Protein AF-A0A6M1ZWH6-F1 (afdb_monomer_lite)

pLDDT: mean 76.62, std 9.28, range [40.69, 88.0]

Foldseek 3Di:
DDPDQDPVLVVLLVQLLVLLVVLLVLQLVVLLVVLVCVDVVVPPPQPPVNSVVSNVVSVCVSVVCSVVQVVLLPDLVVLVVLVCCLVVVVVVVVVVVVVVVVVPDDDDPVVVVSVVVNVVSVVSNSVSSVVSSVVSVVVVVVVD

Secondary structure (DSSP, 8-state):
----S-HHHHHHHHHHHHHHHHHHHHHHHHHHHHHHHHHHHTTT-S-HHHHHHHHHHHHHHHHHHHHHHHHHHHSTTHHHHHHHHHHHHHHHHHHHHHHHHHTT----HHHHHHHHHHHHHHHHHHHHHHHHHHHHHHHHTT--

Radius of gyration: 18.53 Å; chains: 1; bounding box: 52×26×53 Å

Sequence (144 aa):
MDDLLTDKDEKIRKNWFYILIISSCYNFINGVIDLTNVYLKNNQAIPKLSMFIGYFFLVLWVVGAFVLFYHFSYKKMGVKFLLFYLIAKPLTLIAALYMAFKSHVYLQAYQYVLMFFSYLIFAFFYTYSIKLFKINKKIQNREV

Structure (mmCIF, N/CA/C/O backbone):
data_AF-A0A6M1ZWH6-F1
#
_entry.id   AF-A0A6M1ZWH6-F1
#
loop_
_atom_site.group_PDB
_atom_site.id
_atom_site.type_symbol
_atom_site.label_atom_id
_atom_site.label_alt_id
_atom_site.label_comp_id
_atom_site.label_asym_id
_atom_site.label_entity_id
_atom_site.label_seq_id
_atom_site.pdbx_PDB_ins_code
_atom_site.Cartn_x
_atom_site.Cartn_y
_atom_site.Cartn_z
_atom_site.occupancy
_atom_site.B_iso_or_equiv
_atom_site.auth_seq_id
_atom_site.auth_comp_id
_atom_site.auth_asym_id
_atom_site.auth_atom_id
_atom_site.pdbx_PDB_model_num
ATOM 1 N N . MET A 1 1 ? -28.317 -5.727 15.322 1.00 40.69 1 MET A N 1
ATOM 2 C CA . MET A 1 1 ? -27.488 -5.620 16.549 1.00 40.69 1 MET A CA 1
ATOM 3 C C . MET A 1 1 ? -26.277 -4.773 16.171 1.00 40.69 1 MET A C 1
ATOM 5 O O . MET A 1 1 ? -25.157 -5.264 16.165 1.00 40.69 1 MET A O 1
ATOM 9 N N . ASP A 1 2 ? -26.539 -3.528 15.747 1.00 41.53 2 ASP A N 1
ATOM 10 C CA . ASP A 1 2 ? -25.697 -2.810 14.769 1.00 41.53 2 ASP A CA 1
ATOM 11 C C . ASP A 1 2 ? -25.152 -1.451 15.249 1.00 41.53 2 ASP A C 1
ATOM 13 O O . ASP A 1 2 ? -24.403 -0.810 14.521 1.00 41.53 2 ASP A O 1
ATOM 17 N N . ASP A 1 3 ? -25.415 -1.034 16.489 1.00 50.09 3 ASP A N 1
ATOM 18 C CA . ASP A 1 3 ? -25.081 0.325 16.956 1.00 50.09 3 ASP A CA 1
ATOM 19 C C . ASP A 1 3 ? -23.901 0.373 17.938 1.00 50.09 3 ASP A C 1
ATOM 21 O O . ASP A 1 3 ? -24.048 0.758 19.097 1.00 50.09 3 ASP A O 1
ATOM 25 N N . LEU A 1 4 ? -22.698 -0.026 17.507 1.00 55.22 4 LEU A N 1
ATOM 26 C CA . LEU A 1 4 ? -21.500 0.055 18.369 1.00 55.22 4 LEU A CA 1
ATOM 27 C C . LEU A 1 4 ? -20.237 0.631 17.710 1.00 55.22 4 LEU A C 1
ATOM 29 O O . LEU A 1 4 ? -19.193 0.700 18.366 1.00 55.22 4 LEU A O 1
ATOM 33 N N . LEU A 1 5 ? -20.301 1.074 16.453 1.00 63.31 5 LEU A N 1
ATOM 34 C CA . LEU A 1 5 ? -19.233 1.867 15.839 1.00 63.31 5 LEU A CA 1
ATOM 35 C C . LEU A 1 5 ? -19.550 3.347 16.040 1.00 63.31 5 LEU A C 1
ATOM 37 O O . LEU A 1 5 ? -20.580 3.825 15.586 1.00 63.31 5 LEU A O 1
ATOM 41 N N . THR A 1 6 ? -18.661 4.082 16.710 1.00 76.00 6 THR A N 1
ATOM 42 C CA . THR A 1 6 ? -18.791 5.547 16.730 1.00 76.00 6 THR A CA 1
ATOM 43 C C . THR A 1 6 ? -18.545 6.109 15.327 1.00 76.00 6 THR A C 1
ATOM 45 O O . THR A 1 6 ? -17.726 5.558 14.589 1.00 76.00 6 THR A O 1
ATOM 48 N N . ASP A 1 7 ? -19.152 7.246 14.972 1.00 80.25 7 ASP A N 1
ATOM 49 C CA . ASP A 1 7 ? -18.932 7.933 13.678 1.00 80.25 7 ASP A CA 1
ATOM 50 C C . ASP A 1 7 ? -17.439 8.109 13.346 1.00 80.25 7 ASP A C 1
ATOM 52 O O . ASP A 1 7 ? -16.989 8.054 12.196 1.00 80.25 7 ASP A O 1
ATOM 56 N N . LYS A 1 8 ? -16.626 8.284 14.392 1.00 82.31 8 LYS A N 1
ATOM 57 C CA . LYS A 1 8 ? -15.169 8.374 14.308 1.00 82.31 8 LYS A CA 1
ATOM 58 C C . LYS A 1 8 ? -14.522 7.075 13.818 1.00 82.31 8 LYS A C 1
ATOM 60 O O . LYS A 1 8 ? -13.573 7.135 13.034 1.00 82.31 8 LYS A O 1
ATOM 65 N N . ASP A 1 9 ? -15.005 5.923 14.268 1.00 80.19 9 ASP A N 1
ATOM 66 C CA . ASP A 1 9 ? -14.498 4.610 13.869 1.00 80.19 9 ASP A CA 1
ATOM 67 C C . ASP A 1 9 ? -14.868 4.298 12.415 1.00 80.19 9 ASP A C 1
ATOM 69 O O . ASP A 1 9 ? -14.037 3.794 11.654 1.00 80.19 9 ASP A O 1
ATOM 73 N N . GLU A 1 10 ? -16.078 4.672 11.994 1.00 80.62 10 GLU A N 1
ATOM 74 C CA . GLU A 1 10 ? -16.513 4.534 10.604 1.00 80.62 10 GLU A CA 1
ATOM 75 C C . GLU A 1 10 ? -15.693 5.433 9.666 1.00 80.62 10 GLU A C 1
ATOM 77 O O . GLU A 1 10 ? -15.220 4.985 8.617 1.00 80.62 10 GLU A O 1
ATOM 82 N N . LYS A 1 11 ? -15.414 6.677 10.076 1.00 85.50 11 LYS A N 1
ATOM 83 C CA . LYS A 1 11 ? -14.536 7.589 9.328 1.00 85.50 11 LYS A CA 1
ATOM 84 C C . LYS A 1 11 ? -13.117 7.036 9.180 1.00 85.50 11 LYS A C 1
ATOM 86 O O . LYS A 1 11 ? -12.518 7.156 8.113 1.00 85.50 11 LYS A O 1
ATOM 91 N N . ILE A 1 12 ? -12.572 6.399 10.220 1.00 85.19 12 ILE A N 1
ATOM 92 C CA . ILE A 1 12 ? -11.253 5.747 10.159 1.00 85.19 12 ILE A CA 1
ATOM 93 C C . ILE A 1 12 ? -11.262 4.581 9.164 1.00 85.19 12 ILE A C 1
ATOM 95 O O . ILE A 1 12 ? -10.320 4.469 8.380 1.00 85.19 12 ILE A O 1
ATOM 99 N N . ARG A 1 13 ? -12.315 3.752 9.156 1.00 81.75 13 ARG A N 1
ATOM 100 C CA . ARG A 1 13 ? -12.482 2.653 8.187 1.00 81.75 13 ARG A CA 1
ATOM 101 C C . ARG A 1 13 ? -12.556 3.173 6.751 1.00 81.75 13 ARG A C 1
ATOM 103 O O . ARG A 1 13 ? -11.810 2.691 5.903 1.00 81.75 13 ARG A O 1
ATOM 110 N N . LYS A 1 14 ? -13.383 4.194 6.496 1.00 83.56 14 LYS A N 1
ATOM 111 C CA . LYS A 1 14 ? -13.515 4.836 5.174 1.00 83.56 14 LYS A CA 1
ATOM 112 C C . LYS A 1 14 ? -12.189 5.428 4.698 1.00 83.56 14 LYS A C 1
ATOM 114 O O . LYS A 1 14 ? -11.753 5.131 3.593 1.00 83.56 14 LYS A O 1
ATOM 119 N N . ASN A 1 15 ? -11.499 6.189 5.548 1.00 85.44 15 ASN A N 1
ATOM 120 C CA . ASN A 1 15 ? -10.196 6.761 5.201 1.00 85.44 15 ASN A CA 1
ATOM 121 C C . ASN A 1 15 ? -9.145 5.681 4.926 1.00 85.44 15 ASN A C 1
ATOM 123 O O . ASN A 1 15 ? -8.388 5.798 3.969 1.00 85.44 15 ASN A O 1
ATOM 127 N N . TRP A 1 16 ? -9.104 4.621 5.737 1.00 86.19 16 TRP A N 1
ATOM 128 C CA . TRP A 1 16 ? -8.205 3.494 5.496 1.00 86.19 16 TRP A CA 1
ATOM 129 C C . TRP A 1 16 ? -8.493 2.826 4.146 1.00 86.19 16 TRP A C 1
ATOM 131 O O . TRP A 1 16 ? -7.564 2.553 3.389 1.00 86.19 16 TRP A O 1
ATOM 141 N N . PHE A 1 17 ? -9.771 2.637 3.811 1.00 83.19 17 PHE A N 1
ATOM 142 C CA . PHE A 1 17 ? -10.196 2.078 2.531 1.00 83.19 17 PHE A CA 1
ATOM 143 C C . PHE A 1 17 ? -9.845 2.986 1.343 1.00 83.19 17 PHE A C 1
ATOM 145 O O . PHE A 1 17 ? -9.341 2.507 0.331 1.00 83.19 17 PHE A O 1
ATOM 152 N N . TYR A 1 18 ? -10.008 4.306 1.469 1.00 85.00 18 TYR A N 1
ATOM 153 C CA . TYR A 1 18 ? -9.563 5.243 0.435 1.00 85.00 18 TYR A CA 1
ATOM 154 C C . TYR A 1 18 ? -8.049 5.192 0.220 1.00 85.00 18 TYR A C 1
ATOM 156 O O . TYR A 1 18 ? -7.595 5.170 -0.922 1.00 85.00 18 TYR A O 1
ATOM 164 N N . ILE A 1 19 ? -7.257 5.099 1.293 1.00 86.19 19 ILE A N 1
ATOM 165 C CA . ILE A 1 19 ? -5.800 4.952 1.169 1.00 86.19 19 ILE A CA 1
ATOM 166 C C . ILE A 1 19 ? -5.447 3.597 0.537 1.00 86.19 19 ILE A C 1
ATOM 168 O O . ILE A 1 19 ? -4.511 3.536 -0.257 1.00 86.19 19 ILE A O 1
ATOM 172 N N . LEU A 1 20 ? -6.201 2.528 0.824 1.00 83.00 20 LEU A N 1
ATOM 173 C CA . LEU A 1 20 ? -6.033 1.229 0.165 1.00 83.00 20 LEU A CA 1
ATOM 174 C C . LEU A 1 20 ? -6.240 1.342 -1.351 1.00 83.00 20 LEU A C 1
ATOM 176 O O . LEU A 1 20 ? -5.415 0.832 -2.108 1.00 83.00 20 LEU A O 1
ATOM 180 N N . ILE A 1 21 ? -7.299 2.029 -1.795 1.00 83.94 21 ILE A N 1
ATOM 181 C CA . ILE A 1 21 ? -7.567 2.279 -3.221 1.00 83.94 21 ILE A CA 1
ATOM 182 C C . ILE A 1 21 ? -6.416 3.066 -3.844 1.00 83.94 21 ILE A C 1
ATOM 184 O O . ILE A 1 21 ? -5.829 2.608 -4.821 1.00 83.94 21 ILE A O 1
ATOM 188 N N . ILE A 1 22 ? -6.046 4.204 -3.250 1.00 86.00 22 ILE A N 1
ATOM 189 C CA . ILE A 1 22 ? -4.969 5.064 -3.763 1.00 86.00 22 ILE A CA 1
ATOM 190 C C . ILE A 1 22 ? -3.654 4.281 -3.855 1.00 86.00 22 ILE A C 1
ATOM 192 O O . ILE A 1 22 ? -2.977 4.327 -4.879 1.00 86.00 22 ILE A O 1
ATOM 196 N N . SER A 1 23 ? -3.312 3.510 -2.820 1.00 83.94 23 SER A N 1
ATOM 197 C CA . SER A 1 23 ? -2.110 2.674 -2.803 1.00 83.94 23 SER A CA 1
ATOM 198 C C . SER A 1 23 ? -2.156 1.569 -3.858 1.00 83.94 23 SER A C 1
ATOM 200 O O . SER A 1 23 ? -1.142 1.288 -4.493 1.00 83.94 23 SER A O 1
ATOM 202 N N . SER A 1 24 ? -3.321 0.963 -4.083 1.00 81.81 24 SER A N 1
ATOM 203 C CA . SER A 1 24 ? -3.505 -0.081 -5.094 1.00 81.81 24 SER A CA 1
ATOM 204 C C . SER A 1 24 ? -3.342 0.480 -6.506 1.00 81.81 24 SER A C 1
ATOM 206 O O . SER A 1 24 ? -2.579 -0.074 -7.291 1.00 81.81 24 SER A O 1
ATOM 208 N N . CYS A 1 25 ? -3.977 1.617 -6.807 1.00 85.62 25 CYS A N 1
ATOM 209 C CA . CYS A 1 25 ? -3.814 2.325 -8.077 1.00 85.62 25 CYS A CA 1
ATOM 210 C C . CYS A 1 25 ? -2.356 2.735 -8.307 1.00 85.62 25 CYS A C 1
ATOM 212 O O . CYS A 1 25 ? -1.814 2.522 -9.387 1.00 85.62 25 CYS A O 1
ATOM 214 N N . TYR A 1 26 ? -1.702 3.274 -7.279 1.00 84.75 26 TYR A N 1
ATOM 215 C CA . TYR A 1 26 ? -0.310 3.699 -7.354 1.00 84.75 26 TYR A CA 1
ATOM 216 C C . TYR A 1 26 ? 0.648 2.527 -7.630 1.00 84.75 26 TYR A C 1
ATOM 218 O O . TYR A 1 26 ? 1.478 2.603 -8.534 1.00 84.75 26 TYR A O 1
ATOM 226 N N . ASN A 1 27 ? 0.499 1.409 -6.909 1.00 81.69 27 ASN A N 1
ATOM 227 C CA . ASN A 1 27 ? 1.294 0.204 -7.158 1.00 81.69 27 ASN A CA 1
ATOM 228 C C . ASN A 1 27 ? 0.995 -0.414 -8.528 1.00 81.69 27 ASN A C 1
ATOM 230 O O . ASN A 1 27 ? 1.910 -0.922 -9.169 1.00 81.69 27 ASN A O 1
ATOM 234 N N . PHE A 1 28 ? -0.259 -0.354 -8.990 1.00 83.56 28 PHE A N 1
ATOM 235 C CA . PHE A 1 28 ? -0.629 -0.821 -10.322 1.00 83.56 28 PHE A CA 1
ATOM 236 C C . PHE A 1 28 ? 0.104 -0.024 -11.406 1.00 83.56 28 PHE A C 1
ATOM 238 O O . PHE A 1 28 ? 0.753 -0.613 -12.264 1.00 83.56 28 PHE A O 1
ATOM 245 N N . ILE A 1 29 ? 0.063 1.309 -11.321 1.00 85.25 29 ILE A N 1
ATOM 246 C CA . ILE A 1 29 ? 0.744 2.205 -12.263 1.00 85.25 29 ILE A CA 1
ATOM 247 C C . ILE A 1 29 ? 2.253 1.939 -12.265 1.00 85.25 29 ILE A C 1
ATOM 249 O O . ILE A 1 29 ? 2.825 1.718 -13.330 1.00 85.25 29 ILE A O 1
ATOM 253 N N . ASN A 1 30 ? 2.891 1.891 -11.092 1.00 81.56 30 ASN A N 1
ATOM 254 C CA . ASN A 1 30 ? 4.329 1.624 -11.005 1.00 81.56 30 ASN A CA 1
ATOM 255 C C . ASN A 1 30 ? 4.697 0.240 -11.540 1.00 81.56 30 ASN A C 1
ATOM 257 O O . ASN A 1 30 ? 5.644 0.121 -12.307 1.00 81.56 30 ASN A O 1
ATOM 261 N N . GLY A 1 31 ? 3.924 -0.795 -11.207 1.00 80.88 31 GLY A N 1
ATOM 262 C CA . GLY A 1 31 ? 4.177 -2.137 -11.718 1.00 80.88 31 GLY A CA 1
ATOM 263 C C . GLY A 1 31 ? 4.020 -2.221 -13.239 1.00 80.88 31 GLY A C 1
ATOM 264 O O . GLY A 1 31 ? 4.814 -2.894 -13.890 1.00 80.88 31 GLY A O 1
ATOM 265 N N . VAL A 1 32 ? 3.059 -1.497 -13.828 1.00 82.50 32 VAL A N 1
ATOM 266 C CA . VAL A 1 32 ? 2.924 -1.377 -15.290 1.00 82.50 32 VAL A CA 1
ATOM 267 C C . VAL A 1 32 ? 4.134 -0.665 -15.893 1.00 82.50 32 VAL A C 1
ATOM 269 O O . VAL A 1 32 ? 4.661 -1.139 -16.900 1.00 82.50 32 VAL A O 1
ATOM 272 N N . ILE A 1 33 ? 4.595 0.435 -15.290 1.00 82.25 33 ILE A N 1
ATOM 273 C CA . ILE A 1 33 ? 5.790 1.169 -15.734 1.00 82.25 33 ILE A CA 1
ATOM 274 C C . ILE A 1 33 ? 7.023 0.261 -15.678 1.00 82.25 33 ILE A C 1
ATOM 276 O O . ILE A 1 33 ? 7.746 0.161 -16.667 1.00 82.25 33 ILE A O 1
ATOM 280 N N . ASP A 1 34 ? 7.233 -0.457 -14.576 1.00 80.25 34 ASP A N 1
ATOM 281 C CA . ASP A 1 34 ? 8.376 -1.353 -14.394 1.00 80.25 34 ASP A CA 1
ATOM 282 C C . ASP A 1 34 ? 8.350 -2.526 -15.381 1.00 80.25 34 ASP A C 1
ATOM 284 O O . ASP A 1 34 ? 9.352 -2.782 -16.048 1.00 80.25 34 ASP A O 1
ATOM 288 N N . LEU A 1 35 ? 7.203 -3.196 -15.555 1.00 77.00 35 LEU A N 1
ATOM 289 C CA . LEU A 1 35 ? 7.032 -4.260 -16.557 1.00 77.00 35 LEU A CA 1
ATOM 290 C C . LEU A 1 35 ? 7.309 -3.756 -17.976 1.00 77.00 35 LEU A C 1
ATOM 292 O O . LEU A 1 35 ? 7.977 -4.434 -18.758 1.00 77.00 35 LEU A O 1
ATOM 296 N N . THR A 1 36 ? 6.830 -2.554 -18.298 1.00 78.88 36 THR A N 1
ATOM 297 C CA . THR A 1 36 ? 7.036 -1.935 -19.613 1.00 78.88 36 THR A CA 1
ATOM 298 C C . THR A 1 36 ? 8.505 -1.573 -19.821 1.00 78.88 36 THR A C 1
ATOM 300 O O . THR A 1 36 ? 9.062 -1.863 -20.875 1.00 78.88 36 THR A O 1
ATOM 303 N N . ASN A 1 37 ? 9.173 -1.020 -18.807 1.00 78.44 37 ASN A N 1
ATOM 304 C CA . ASN A 1 37 ? 10.597 -0.694 -18.859 1.00 78.44 37 ASN A CA 1
ATOM 305 C C . ASN A 1 37 ? 11.471 -1.945 -18.984 1.00 78.44 37 ASN A C 1
ATOM 307 O O . ASN A 1 37 ? 12.426 -1.943 -19.757 1.00 78.44 37 ASN A O 1
ATOM 311 N N . VAL A 1 38 ? 11.143 -3.026 -18.271 1.00 75.75 38 VAL A N 1
ATOM 312 C CA . VAL A 1 38 ? 11.833 -4.318 -18.404 1.00 75.75 38 VAL A CA 1
ATOM 313 C C . VAL A 1 38 ? 11.660 -4.875 -19.816 1.00 75.75 38 VAL A C 1
ATOM 315 O O . VAL A 1 38 ? 12.632 -5.339 -20.410 1.00 75.75 38 VAL A O 1
ATOM 318 N N . TYR A 1 39 ? 10.456 -4.780 -20.381 1.00 72.75 39 TYR A N 1
ATOM 319 C CA . TYR A 1 39 ? 10.185 -5.210 -21.750 1.00 72.75 39 TYR A CA 1
ATOM 320 C C . TYR A 1 39 ? 10.963 -4.391 -22.791 1.00 72.75 39 TYR A C 1
ATOM 322 O O . TYR A 1 39 ? 11.621 -4.965 -23.657 1.00 72.75 39 TYR A O 1
ATOM 330 N N . LEU A 1 40 ? 10.939 -3.060 -22.676 1.00 74.88 40 LEU A N 1
ATOM 331 C CA . LEU A 1 40 ? 11.659 -2.154 -23.575 1.00 74.88 40 LEU A CA 1
ATOM 332 C C . LEU A 1 40 ? 13.181 -2.321 -23.465 1.00 74.88 40 LEU A C 1
ATOM 334 O O . LEU A 1 40 ? 13.877 -2.282 -24.474 1.00 74.88 40 LEU A O 1
ATOM 338 N N . LYS A 1 41 ? 13.708 -2.547 -22.256 1.00 73.19 41 LYS A N 1
ATOM 339 C CA . LYS A 1 41 ? 15.149 -2.715 -22.014 1.00 73.19 41 LYS A CA 1
ATOM 340 C C . LYS A 1 41 ? 15.685 -4.061 -22.509 1.00 73.19 41 LYS A C 1
ATOM 342 O O . LYS A 1 41 ? 16.830 -4.127 -22.943 1.00 73.19 41 LYS A O 1
ATOM 347 N N . ASN A 1 42 ? 14.868 -5.114 -22.478 1.00 71.44 42 ASN A N 1
ATOM 348 C CA . ASN A 1 42 ? 15.268 -6.466 -22.881 1.00 71.44 42 ASN A CA 1
ATOM 349 C C . ASN A 1 42 ? 14.987 -6.790 -24.361 1.00 71.44 42 ASN A C 1
ATOM 351 O O . ASN A 1 42 ? 14.974 -7.970 -24.706 1.00 71.44 42 ASN A O 1
ATOM 355 N N . ASN A 1 43 ? 14.755 -5.773 -25.211 1.00 59.66 43 ASN A N 1
ATOM 356 C CA . ASN A 1 43 ? 14.654 -5.843 -26.680 1.00 59.66 43 ASN A CA 1
ATOM 357 C C . ASN A 1 43 ? 14.243 -7.229 -27.229 1.00 59.66 43 ASN A C 1
ATOM 359 O O . ASN A 1 43 ? 15.080 -8.054 -27.580 1.00 59.66 43 ASN A O 1
ATOM 363 N N . GLN A 1 44 ? 12.929 -7.463 -27.328 1.00 55.81 44 GLN A N 1
ATOM 364 C CA . GLN A 1 44 ? 12.289 -8.571 -28.064 1.00 55.81 44 GLN A CA 1
ATOM 365 C C . GLN A 1 44 ? 12.520 -10.014 -27.563 1.00 55.81 44 GLN A C 1
ATOM 367 O O . GLN A 1 44 ? 11.856 -10.920 -28.064 1.00 55.81 44 GLN A O 1
ATOM 372 N N . ALA A 1 45 ? 13.360 -10.259 -26.552 1.00 57.62 45 ALA A N 1
ATOM 373 C CA . ALA A 1 45 ? 13.593 -11.618 -26.038 1.00 57.62 45 ALA A CA 1
ATOM 374 C C . ALA A 1 45 ? 12.488 -12.139 -25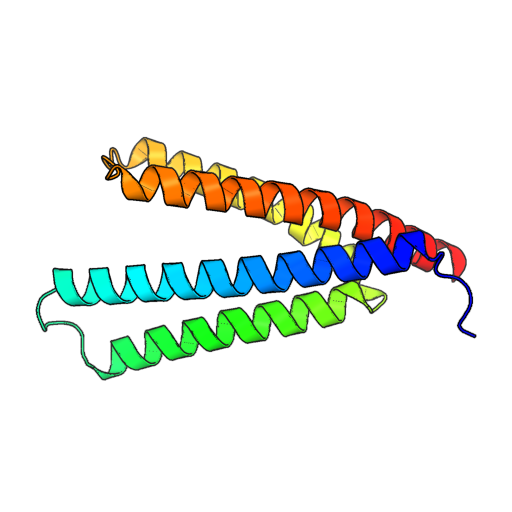.096 1.00 57.62 45 ALA A C 1
ATOM 376 O O . ALA A 1 45 ? 12.468 -13.321 -24.757 1.00 57.62 45 ALA A O 1
ATOM 377 N N . ILE A 1 46 ? 11.573 -11.271 -24.652 1.00 62.47 46 ILE A N 1
ATOM 378 C CA . ILE A 1 46 ? 10.482 -11.626 -23.739 1.00 62.47 46 ILE A CA 1
ATOM 379 C C . ILE A 1 46 ? 9.240 -11.989 -24.573 1.00 62.47 46 ILE A C 1
ATOM 381 O O . ILE A 1 46 ? 8.676 -11.106 -25.227 1.00 62.47 46 ILE A O 1
ATOM 385 N N . PRO A 1 47 ? 8.773 -13.255 -24.563 1.00 71.19 47 PRO A N 1
ATOM 386 C CA . PRO A 1 47 ? 7.561 -13.655 -25.268 1.00 71.19 47 PRO A CA 1
ATOM 387 C C . PRO A 1 47 ? 6.367 -12.771 -24.887 1.00 71.19 47 PRO A C 1
ATOM 389 O O . PRO A 1 47 ? 6.138 -12.509 -23.702 1.00 71.19 47 PRO A O 1
ATOM 392 N N . LYS A 1 48 ? 5.527 -12.390 -25.860 1.00 71.19 48 LYS A N 1
ATOM 393 C CA . LYS A 1 48 ? 4.265 -11.656 -25.600 1.00 71.19 48 LYS A CA 1
ATOM 394 C C . LYS A 1 48 ? 3.412 -12.335 -24.515 1.00 71.19 48 LYS A C 1
ATOM 396 O O . LYS A 1 48 ? 2.772 -11.661 -23.714 1.00 71.19 48 LYS A O 1
ATOM 401 N N . LEU A 1 49 ? 3.479 -13.668 -24.444 1.00 72.75 49 LEU A N 1
ATOM 402 C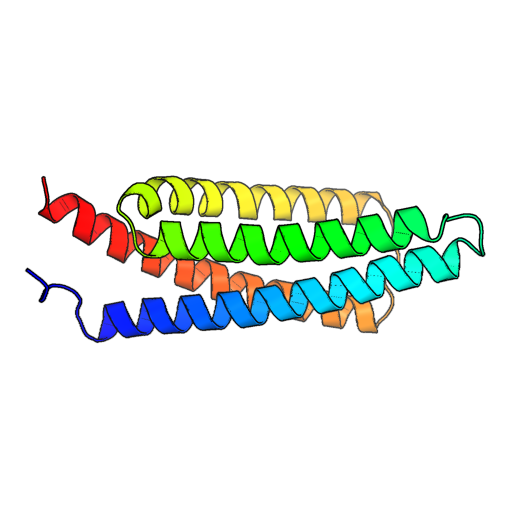 CA . LEU A 1 49 ? 2.836 -14.477 -23.411 1.00 72.75 49 LEU A CA 1
ATOM 403 C C . LEU A 1 49 ? 3.343 -14.152 -21.995 1.00 72.75 49 LEU A C 1
ATOM 405 O O . LEU A 1 49 ? 2.535 -13.994 -21.090 1.00 72.75 49 LEU A O 1
ATOM 409 N N . SER A 1 50 ? 4.652 -13.984 -21.789 1.00 72.62 50 SER A N 1
ATOM 410 C CA . SER A 1 50 ? 5.197 -13.614 -20.471 1.00 72.62 50 SER A CA 1
ATOM 411 C C . SER A 1 50 ? 4.825 -12.195 -20.035 1.00 72.62 50 SER A C 1
ATOM 413 O O . SER A 1 50 ? 4.611 -11.966 -18.849 1.00 72.62 50 SER A O 1
ATOM 415 N N . MET A 1 51 ? 4.658 -11.262 -20.978 1.00 71.56 51 MET A N 1
ATOM 416 C CA . MET A 1 51 ? 4.158 -9.916 -20.680 1.00 71.56 51 MET A CA 1
ATOM 417 C C . MET A 1 51 ? 2.682 -9.953 -20.253 1.00 71.56 51 MET A C 1
ATOM 419 O O . MET A 1 51 ? 2.311 -9.352 -19.247 1.00 71.56 51 MET A O 1
ATOM 423 N N . PHE A 1 52 ? 1.854 -10.726 -20.964 1.00 77.69 52 PHE A N 1
ATOM 424 C CA . PHE A 1 52 ? 0.455 -10.956 -20.597 1.00 77.69 52 PHE A CA 1
ATOM 425 C C . PHE A 1 52 ? 0.323 -11.628 -19.223 1.00 77.69 52 PHE A C 1
ATOM 427 O O . PHE A 1 52 ? -0.459 -11.175 -18.391 1.00 77.69 52 PHE A O 1
ATOM 434 N N . ILE A 1 53 ? 1.135 -12.656 -18.954 1.00 82.06 53 ILE A N 1
ATOM 435 C CA . ILE A 1 53 ? 1.201 -13.323 -17.647 1.00 82.06 53 ILE A CA 1
ATOM 436 C C . ILE A 1 53 ? 1.614 -12.329 -16.550 1.00 82.06 53 ILE A C 1
ATOM 438 O O . ILE A 1 53 ? 1.011 -12.322 -15.480 1.00 82.06 53 ILE A O 1
ATOM 442 N N . GLY A 1 54 ? 2.587 -11.452 -16.818 1.00 79.38 54 GLY A N 1
ATOM 443 C CA . GLY A 1 54 ? 3.008 -10.400 -15.891 1.00 79.38 54 GLY A CA 1
ATOM 444 C C . GLY A 1 54 ? 1.871 -9.445 -15.520 1.00 79.38 54 GLY A C 1
ATOM 445 O O . GLY A 1 54 ? 1.606 -9.240 -14.336 1.00 79.38 54 GLY A O 1
ATOM 446 N N . TYR A 1 55 ? 1.140 -8.921 -16.510 1.00 81.81 55 TYR A N 1
ATOM 447 C CA . TYR A 1 55 ? -0.034 -8.079 -16.255 1.00 81.81 55 TYR A CA 1
ATOM 448 C C . TYR A 1 55 ? -1.155 -8.836 -15.538 1.00 81.81 55 TYR A C 1
ATOM 450 O O . TYR A 1 55 ? -1.781 -8.288 -14.632 1.00 81.81 55 TYR A O 1
ATOM 458 N N . PHE A 1 56 ? -1.387 -10.101 -15.892 1.00 82.62 56 PHE A N 1
ATOM 459 C CA . PHE A 1 56 ? -2.382 -10.944 -15.235 1.00 82.62 56 PHE A CA 1
ATOM 460 C C . PHE A 1 56 ? -2.066 -11.153 -13.748 1.00 82.62 56 PHE A C 1
ATOM 462 O O . PHE A 1 56 ? -2.940 -10.952 -12.904 1.00 82.62 56 PHE A O 1
ATOM 469 N N . PHE A 1 57 ? -0.814 -11.470 -13.399 1.00 81.62 57 PHE A N 1
ATOM 470 C CA . PHE A 1 57 ? -0.389 -11.575 -11.999 1.00 81.62 57 PHE A CA 1
ATOM 471 C C . PHE A 1 57 ? -0.497 -10.247 -11.255 1.00 81.62 57 PHE A C 1
ATOM 473 O O . PHE A 1 57 ? -0.866 -10.236 -10.083 1.00 81.62 57 PHE A O 1
ATOM 480 N N . LEU A 1 58 ? -0.216 -9.131 -11.923 1.00 81.12 58 LEU A N 1
ATOM 481 C CA . LEU A 1 58 ? -0.327 -7.802 -11.337 1.00 81.12 58 LEU A CA 1
ATOM 482 C C . LEU A 1 58 ? -1.793 -7.459 -11.014 1.00 81.12 58 LEU A C 1
ATOM 484 O O . LEU A 1 58 ? -2.087 -7.008 -9.907 1.00 81.12 58 LEU A O 1
ATOM 488 N N . VAL A 1 59 ? -2.728 -7.769 -11.918 1.00 83.31 59 VAL A N 1
ATOM 489 C CA . VAL A 1 59 ? -4.175 -7.642 -11.669 1.00 83.31 59 VAL A CA 1
ATOM 490 C C . VAL A 1 59 ? -4.622 -8.570 -10.539 1.00 83.31 59 VAL A C 1
ATOM 492 O O . VAL A 1 59 ? -5.293 -8.115 -9.614 1.00 83.31 59 VAL A O 1
ATOM 495 N N . LEU A 1 60 ? -4.220 -9.846 -10.561 1.00 83.12 60 LEU A N 1
ATOM 496 C CA . LEU A 1 60 ? -4.538 -10.799 -9.492 1.00 83.12 60 LEU A CA 1
ATOM 497 C C . LEU A 1 60 ? -4.009 -10.340 -8.135 1.00 83.12 60 LEU A C 1
ATOM 499 O O . LEU A 1 60 ? -4.696 -10.492 -7.128 1.00 83.12 60 LEU A O 1
ATOM 503 N N . TRP A 1 61 ? -2.809 -9.767 -8.095 1.00 76.19 61 TRP A N 1
ATOM 504 C CA . TRP A 1 61 ? -2.216 -9.265 -6.866 1.00 76.19 61 TRP A CA 1
ATOM 505 C C . TRP A 1 61 ? -2.989 -8.064 -6.323 1.00 76.19 61 TRP A C 1
ATOM 507 O O . TRP A 1 61 ? -3.306 -8.039 -5.137 1.00 76.19 61 TRP A O 1
ATOM 517 N N . VAL A 1 62 ? -3.370 -7.114 -7.184 1.00 78.06 62 VAL A N 1
ATOM 518 C CA . VAL A 1 62 ? -4.178 -5.952 -6.789 1.00 78.06 62 VAL A CA 1
ATOM 519 C C . VAL A 1 62 ? -5.562 -6.381 -6.306 1.00 78.06 62 VAL A C 1
ATOM 521 O O . VAL A 1 62 ? -5.960 -6.004 -5.207 1.00 78.06 62 VAL A O 1
ATOM 524 N N . VAL A 1 63 ? -6.278 -7.207 -7.073 1.00 79.44 63 VAL A N 1
ATOM 525 C CA . VAL A 1 63 ? -7.624 -7.680 -6.713 1.00 79.44 63 VAL A CA 1
ATOM 526 C C . VAL A 1 63 ? -7.578 -8.559 -5.463 1.00 79.44 63 VAL A C 1
ATOM 528 O O . VAL A 1 63 ? -8.358 -8.356 -4.535 1.00 79.44 63 VAL A O 1
ATOM 531 N N . GLY A 1 64 ? -6.632 -9.497 -5.396 1.00 77.56 64 GLY A N 1
ATOM 532 C CA . GLY A 1 64 ? -6.443 -10.394 -4.257 1.00 77.56 64 GLY A CA 1
ATOM 533 C C . GLY A 1 64 ? -6.088 -9.636 -2.981 1.00 77.56 64 GLY A C 1
ATOM 534 O O . GLY A 1 64 ? -6.694 -9.878 -1.937 1.00 77.56 64 GLY A O 1
ATOM 535 N N . ALA A 1 65 ? -5.178 -8.661 -3.066 1.00 72.25 65 ALA A N 1
ATOM 536 C CA . ALA A 1 65 ? -4.892 -7.762 -1.956 1.00 72.25 65 ALA A CA 1
ATOM 537 C C . ALA A 1 65 ? -6.162 -7.013 -1.540 1.00 72.25 65 ALA A C 1
ATOM 539 O O . ALA A 1 65 ? -6.514 -7.034 -0.365 1.00 72.25 65 ALA A O 1
ATOM 540 N N . PHE A 1 66 ? -6.893 -6.420 -2.484 1.00 73.50 66 PHE A N 1
ATOM 541 C CA . PHE A 1 66 ? -8.104 -5.657 -2.192 1.00 73.50 66 PHE A CA 1
ATOM 542 C C . PHE A 1 66 ? -9.167 -6.490 -1.466 1.00 73.50 66 PHE A C 1
ATOM 544 O O . PHE A 1 66 ? -9.694 -6.060 -0.441 1.00 73.50 66 PHE A O 1
ATOM 551 N N . VAL A 1 67 ? -9.431 -7.710 -1.942 1.00 75.88 67 VAL A N 1
ATOM 552 C CA . VAL A 1 67 ? -10.400 -8.634 -1.338 1.00 75.88 67 VAL A CA 1
ATOM 553 C C . VAL A 1 67 ? -9.945 -9.084 0.048 1.00 75.88 67 VAL A C 1
ATOM 555 O O . VAL A 1 67 ? -10.745 -9.048 0.981 1.00 75.88 67 VAL A O 1
ATOM 558 N N . LEU A 1 68 ? -8.671 -9.456 0.222 1.00 72.75 68 LEU A N 1
ATOM 559 C CA . LEU A 1 68 ? -8.132 -9.844 1.529 1.00 72.75 68 LEU A CA 1
ATOM 560 C C . LEU A 1 68 ? -8.221 -8.676 2.517 1.00 72.75 68 LEU A C 1
ATOM 562 O O . LEU A 1 68 ? -8.772 -8.823 3.605 1.00 72.75 68 LEU A O 1
ATOM 566 N N . PHE A 1 69 ? -7.747 -7.493 2.130 1.00 71.19 69 PHE A N 1
ATOM 567 C CA . PHE A 1 69 ? -7.764 -6.301 2.973 1.00 71.19 69 PHE A CA 1
ATOM 568 C C . PHE A 1 69 ? -9.186 -5.857 3.316 1.00 71.19 69 PHE A C 1
ATOM 570 O O . PHE A 1 69 ? -9.443 -5.525 4.474 1.00 71.19 69 PHE A O 1
ATOM 577 N N . TYR A 1 70 ? -10.127 -5.907 2.373 1.00 71.50 70 TYR A N 1
ATOM 578 C CA . TYR A 1 70 ? -11.540 -5.632 2.630 1.00 71.50 70 TYR A CA 1
ATOM 579 C C . TYR A 1 70 ? -12.151 -6.671 3.583 1.00 71.50 70 TYR A C 1
ATOM 581 O O . TYR A 1 70 ? -12.740 -6.322 4.603 1.00 71.50 70 TYR A O 1
ATOM 589 N N . HIS A 1 71 ? -11.940 -7.964 3.33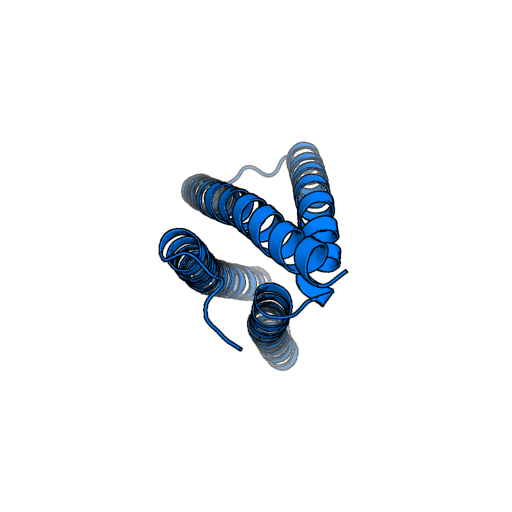9 1.00 70.88 71 HIS A N 1
ATOM 590 C CA . HIS A 1 71 ? -12.491 -9.010 4.199 1.00 70.88 71 HIS A CA 1
ATOM 591 C C . HIS A 1 71 ? -11.949 -8.931 5.632 1.00 70.88 71 HIS A C 1
ATOM 593 O O . HIS A 1 71 ? -12.697 -9.058 6.603 1.00 70.88 71 HIS A O 1
ATOM 599 N N . PHE A 1 72 ? -10.649 -8.669 5.778 1.00 65.75 72 PHE A N 1
ATOM 600 C CA . PHE A 1 72 ? -9.991 -8.569 7.077 1.00 65.75 72 PHE A CA 1
ATOM 601 C C . PHE A 1 72 ? -10.227 -7.231 7.780 1.00 65.75 72 PHE A C 1
ATOM 603 O O . PHE A 1 72 ? -10.170 -7.173 9.000 1.00 65.75 72 PHE A O 1
ATOM 610 N N . SER A 1 73 ? -10.546 -6.147 7.080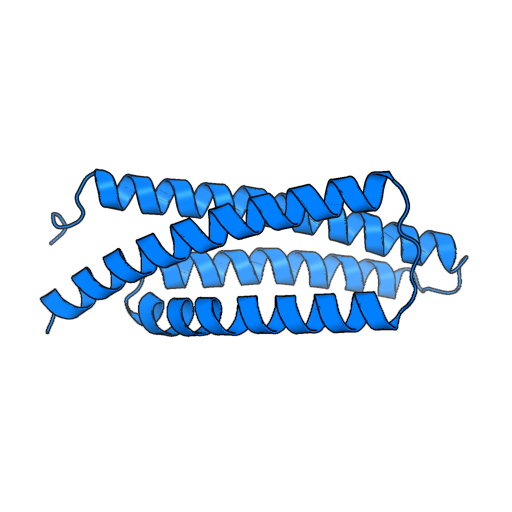 1.00 63.44 73 SER A N 1
ATOM 611 C CA . SER A 1 73 ? -10.921 -4.899 7.758 1.00 63.44 73 SER A CA 1
ATOM 612 C C . SER A 1 73 ? -12.313 -4.982 8.395 1.00 63.44 73 SER A C 1
ATOM 614 O O . SER A 1 73 ? -12.532 -4.356 9.437 1.00 63.44 73 SER A O 1
ATOM 616 N N . TYR A 1 74 ? -13.218 -5.801 7.845 1.00 64.00 74 TYR A N 1
ATOM 617 C CA . TYR A 1 74 ? -14.621 -5.877 8.269 1.00 64.00 74 TYR A CA 1
ATOM 618 C C . TYR A 1 74 ? -15.025 -7.151 9.039 1.00 64.00 74 TYR A C 1
ATOM 620 O O . TYR A 1 74 ? -16.075 -7.140 9.675 1.00 64.00 74 TYR A O 1
ATOM 628 N N . LYS A 1 75 ? -14.213 -8.221 9.072 1.00 64.44 75 LYS A N 1
ATOM 629 C CA . LYS A 1 75 ? -14.493 -9.435 9.876 1.00 64.44 75 LYS A CA 1
ATOM 630 C C . LYS A 1 75 ? -13.536 -9.638 11.058 1.00 64.44 75 LYS A C 1
ATOM 632 O O . LYS A 1 75 ? -12.384 -9.217 11.019 1.00 64.44 75 LYS A O 1
ATOM 637 N N . LYS A 1 76 ? -13.982 -10.388 12.083 1.00 58.59 76 LYS A N 1
ATOM 638 C CA . LYS A 1 76 ? -13.235 -10.745 13.319 1.00 58.59 76 LYS A CA 1
ATOM 639 C C . LYS A 1 76 ? -11.801 -11.249 13.102 1.00 58.59 76 LYS A C 1
ATOM 641 O O . LYS A 1 76 ? -10.921 -10.946 13.905 1.00 58.59 76 LYS A O 1
ATOM 646 N N . MET A 1 77 ? -11.532 -11.983 12.016 1.00 61.56 77 MET A N 1
ATOM 647 C CA . MET A 1 77 ? -10.172 -12.459 11.692 1.00 61.56 77 MET A CA 1
ATOM 648 C C . MET A 1 77 ? -9.184 -11.323 11.368 1.00 61.56 77 MET A C 1
ATOM 650 O O . MET A 1 77 ? -7.971 -11.536 11.332 1.00 61.56 77 MET A O 1
ATOM 654 N N . GLY A 1 78 ? -9.693 -10.103 11.200 1.00 67.44 78 GLY A N 1
ATOM 655 C CA . GLY A 1 78 ? -8.946 -8.895 10.912 1.00 67.44 78 GLY A CA 1
ATOM 656 C C . GLY A 1 78 ? -7.829 -8.559 11.874 1.00 67.44 78 GLY A C 1
ATOM 657 O O . GLY A 1 78 ? -6.794 -8.072 11.442 1.00 67.44 78 GLY A O 1
ATOM 658 N N . VAL A 1 79 ? -8.000 -8.829 13.169 1.00 69.44 79 VAL A N 1
ATOM 659 C CA . VAL A 1 79 ? -7.016 -8.450 14.197 1.00 69.44 79 VAL A CA 1
ATOM 660 C C . VAL A 1 79 ? -5.706 -9.221 14.021 1.00 69.44 79 VAL A C 1
ATOM 662 O O . VAL A 1 79 ? -4.638 -8.613 14.028 1.00 69.44 79 VAL A O 1
ATOM 665 N N . LYS A 1 80 ? -5.774 -10.543 13.803 1.00 75.50 80 LYS A N 1
ATOM 666 C CA . LYS A 1 80 ? -4.584 -11.388 13.588 1.00 75.50 80 LYS A CA 1
ATOM 667 C C . LYS A 1 80 ? -3.879 -11.036 12.277 1.00 75.50 80 LYS A C 1
ATOM 669 O O . LYS A 1 80 ? -2.657 -10.925 12.253 1.00 75.50 80 LYS A O 1
ATOM 674 N N . PHE A 1 81 ? -4.649 -10.805 11.213 1.00 77.88 81 PHE A N 1
ATOM 675 C CA . PHE A 1 81 ? -4.110 -10.412 9.913 1.00 77.88 81 PHE A CA 1
ATOM 676 C C . PHE A 1 81 ? -3.469 -9.016 9.943 1.00 77.88 81 PHE A C 1
ATOM 678 O O . PHE A 1 81 ? -2.344 -8.853 9.483 1.00 77.88 81 PHE A O 1
ATOM 685 N N . LEU A 1 82 ? -4.138 -8.021 10.538 1.00 76.81 82 LEU A N 1
ATOM 686 C CA . LEU A 1 82 ? -3.590 -6.673 10.721 1.00 76.81 82 LEU A CA 1
ATOM 687 C C . LEU A 1 82 ? -2.316 -6.707 11.565 1.00 76.81 82 LEU A C 1
ATOM 689 O O . LEU A 1 82 ? -1.366 -6.016 11.225 1.00 76.81 82 LEU A O 1
ATOM 693 N N . LEU A 1 83 ? -2.265 -7.523 12.623 1.00 80.00 83 LEU A N 1
ATOM 694 C CA . LEU A 1 83 ? -1.056 -7.687 13.433 1.00 80.00 83 LEU A CA 1
ATOM 695 C C . LEU A 1 83 ? 0.100 -8.264 12.610 1.00 80.00 83 LEU A C 1
ATOM 697 O O . LEU A 1 83 ? 1.188 -7.695 12.609 1.00 80.00 83 LEU A O 1
ATOM 701 N N . PHE A 1 84 ? -0.146 -9.357 11.880 1.00 82.81 84 PHE A N 1
ATOM 702 C CA . PHE A 1 84 ? 0.849 -9.940 10.984 1.00 82.81 84 PHE A CA 1
ATOM 703 C C . PHE A 1 84 ? 1.332 -8.914 9.956 1.00 82.81 84 PHE A C 1
ATOM 705 O O . PHE A 1 84 ? 2.532 -8.736 9.788 1.00 82.81 84 PHE A O 1
ATOM 712 N N . TYR A 1 85 ? 0.415 -8.180 9.325 1.00 79.94 85 TYR A N 1
ATOM 713 C CA . TYR A 1 85 ? 0.745 -7.156 8.339 1.00 79.94 85 TYR A CA 1
ATOM 714 C C . TYR A 1 85 ? 1.568 -6.004 8.933 1.00 79.94 85 TYR A C 1
ATOM 716 O O . TYR A 1 85 ? 2.548 -5.573 8.324 1.00 79.94 85 TYR A O 1
ATOM 724 N N . LEU A 1 86 ? 1.208 -5.535 10.133 1.00 82.75 86 LEU A N 1
ATOM 725 C CA . LEU A 1 86 ? 1.933 -4.486 10.853 1.00 82.75 86 LEU A CA 1
ATOM 726 C C . LEU A 1 86 ? 3.366 -4.905 11.207 1.00 82.75 86 LEU A C 1
ATOM 728 O O . LEU A 1 86 ? 4.228 -4.041 11.272 1.00 82.75 86 LEU A O 1
ATOM 732 N N . ILE A 1 87 ? 3.637 -6.199 11.395 1.00 83.44 87 ILE A N 1
ATOM 733 C CA . ILE A 1 87 ? 4.988 -6.722 11.658 1.00 83.44 87 ILE A CA 1
ATOM 734 C C . ILE A 1 87 ? 5.736 -7.005 10.349 1.00 83.44 87 ILE A C 1
ATOM 736 O O . ILE A 1 87 ? 6.888 -6.604 10.179 1.00 83.44 87 ILE A O 1
ATOM 740 N N . ALA A 1 88 ? 5.081 -7.672 9.400 1.00 82.75 88 ALA A N 1
ATOM 741 C CA . ALA A 1 88 ? 5.685 -8.104 8.147 1.00 82.75 88 ALA A CA 1
ATOM 742 C C . ALA A 1 88 ? 6.114 -6.917 7.277 1.00 82.75 88 ALA A C 1
ATOM 744 O O . ALA A 1 88 ? 7.186 -6.949 6.676 1.00 82.75 88 ALA A O 1
ATOM 745 N N . LYS A 1 89 ? 5.318 -5.842 7.218 1.00 80.44 89 LYS A N 1
ATOM 746 C CA . LYS A 1 89 ? 5.633 -4.701 6.350 1.00 80.44 89 LYS A CA 1
ATOM 747 C C . LYS A 1 89 ? 6.917 -3.955 6.733 1.00 80.44 89 LYS A C 1
ATOM 749 O O . LYS A 1 89 ? 7.747 -3.776 5.841 1.00 80.44 89 LYS A O 1
ATOM 754 N N . PRO A 1 90 ? 7.139 -3.552 7.996 1.00 81.06 90 PRO A N 1
ATOM 755 C CA . PRO A 1 90 ? 8.415 -2.981 8.423 1.00 81.06 90 PRO A CA 1
ATOM 756 C C . PRO A 1 90 ? 9.605 -3.890 8.108 1.00 81.06 90 PRO A C 1
ATOM 758 O O . PRO A 1 90 ? 10.611 -3.409 7.596 1.00 81.06 90 PRO A O 1
ATOM 761 N N . LEU A 1 91 ? 9.470 -5.205 8.318 1.00 83.06 91 LEU A N 1
ATOM 762 C CA . LEU A 1 91 ? 10.519 -6.169 7.972 1.00 83.06 91 LEU A CA 1
ATOM 763 C C . LEU A 1 91 ? 10.818 -6.172 6.467 1.00 83.06 91 LEU A C 1
ATOM 765 O O . LEU A 1 91 ? 11.981 -6.101 6.075 1.00 83.06 91 LEU A O 1
ATOM 769 N N . THR A 1 92 ? 9.786 -6.178 5.615 1.00 81.94 92 THR A N 1
ATOM 770 C CA . THR A 1 92 ? 9.982 -6.088 4.157 1.00 81.94 92 THR A CA 1
ATOM 771 C C . THR A 1 92 ? 10.620 -4.767 3.732 1.00 81.94 92 THR A C 1
ATOM 773 O O . THR A 1 92 ? 11.427 -4.758 2.807 1.00 81.94 92 THR A O 1
ATOM 776 N N . LEU A 1 93 ? 10.310 -3.662 4.419 1.00 80.56 93 LEU A N 1
ATOM 777 C CA . LEU A 1 93 ? 10.902 -2.355 4.140 1.00 80.56 93 LEU A CA 1
ATOM 778 C C . LEU A 1 93 ? 12.395 -2.327 4.485 1.00 80.56 93 LEU A C 1
ATOM 780 O O . LEU A 1 93 ? 13.198 -1.857 3.685 1.00 80.56 93 LEU A O 1
ATOM 784 N N . ILE A 1 94 ? 12.770 -2.873 5.644 1.00 83.94 94 ILE A N 1
ATOM 785 C CA . ILE A 1 94 ? 14.170 -2.993 6.069 1.00 83.94 94 ILE A CA 1
ATOM 786 C C . ILE A 1 94 ? 14.952 -3.862 5.079 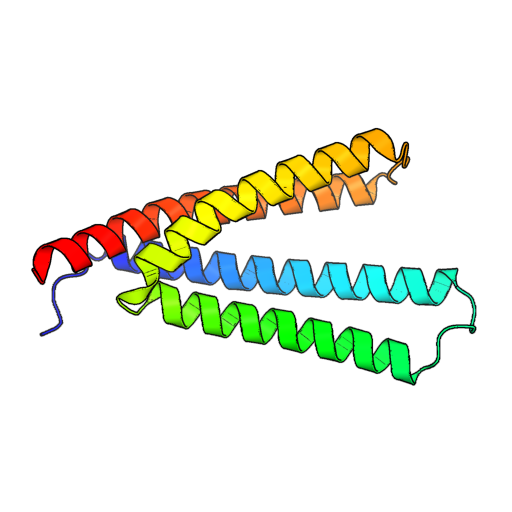1.00 83.94 94 ILE A C 1
ATOM 788 O O . ILE A 1 94 ? 16.041 -3.480 4.654 1.00 83.94 94 ILE A O 1
ATOM 792 N N . ALA A 1 95 ? 14.386 -4.998 4.663 1.00 81.00 95 ALA A N 1
ATOM 793 C CA . ALA A 1 95 ? 15.011 -5.874 3.676 1.00 81.00 95 ALA A CA 1
ATOM 794 C C . ALA A 1 95 ? 15.191 -5.180 2.313 1.00 81.00 95 ALA A C 1
ATOM 796 O O . ALA A 1 95 ? 16.251 -5.301 1.698 1.00 81.00 95 ALA A O 1
ATOM 797 N N . ALA A 1 96 ? 14.188 -4.422 1.857 1.00 77.88 96 ALA A N 1
ATOM 798 C CA . ALA A 1 96 ? 14.262 -3.661 0.612 1.00 77.88 96 ALA A CA 1
ATOM 799 C C . ALA A 1 96 ? 15.332 -2.560 0.671 1.00 77.88 96 ALA A C 1
ATOM 801 O O . ALA A 1 96 ? 16.127 -2.433 -0.258 1.00 77.88 96 ALA A O 1
ATOM 802 N N . LEU A 1 97 ? 15.406 -1.815 1.779 1.00 80.31 97 LEU A N 1
ATOM 803 C CA . LEU A 1 97 ? 16.454 -0.816 2.008 1.00 80.31 97 LEU A CA 1
ATOM 804 C C . LEU A 1 97 ? 17.844 -1.458 2.017 1.00 80.31 97 LEU A C 1
ATOM 806 O O . LEU A 1 97 ? 18.748 -0.967 1.348 1.00 80.31 97 LEU A O 1
ATOM 810 N N . TYR A 1 98 ? 18.009 -2.584 2.716 1.00 82.06 98 TYR A N 1
ATOM 811 C CA . TYR A 1 98 ? 19.270 -3.324 2.748 1.00 82.06 98 TYR A CA 1
ATOM 812 C C . TYR A 1 98 ? 19.719 -3.766 1.346 1.00 82.06 98 TYR A C 1
ATOM 814 O O . TYR A 1 98 ? 20.877 -3.571 0.974 1.00 82.06 98 TYR A O 1
ATOM 822 N N . MET A 1 99 ? 18.800 -4.308 0.537 1.00 77.81 99 MET A N 1
ATOM 823 C CA . MET A 1 99 ? 19.096 -4.667 -0.854 1.00 77.81 99 MET A CA 1
ATOM 824 C C . MET A 1 99 ? 19.443 -3.442 -1.708 1.00 77.81 99 MET A C 1
ATOM 826 O O . MET A 1 99 ? 20.393 -3.502 -2.489 1.00 77.81 99 MET A O 1
ATOM 830 N N . ALA A 1 100 ? 18.734 -2.324 -1.529 1.00 72.12 100 ALA A N 1
ATOM 831 C CA . ALA A 1 100 ? 19.009 -1.084 -2.246 1.00 72.12 100 ALA A CA 1
ATOM 832 C C . ALA A 1 100 ? 20.426 -0.561 -1.950 1.00 72.12 100 ALA A C 1
ATOM 834 O O . ALA A 1 100 ? 21.183 -0.317 -2.890 1.00 72.12 100 ALA A O 1
ATOM 835 N N . PHE A 1 101 ? 20.829 -0.497 -0.674 1.00 76.38 101 PHE A N 1
ATOM 836 C CA . PHE A 1 101 ? 22.178 -0.070 -0.276 1.00 76.38 101 PHE A CA 1
ATOM 837 C C . PHE A 1 101 ? 23.280 -0.974 -0.837 1.00 76.38 101 PHE A C 1
ATOM 839 O O . PHE A 1 101 ? 24.326 -0.479 -1.247 1.00 76.38 101 PHE A O 1
ATOM 846 N N . LYS A 1 102 ? 23.042 -2.290 -0.902 1.00 75.75 102 LYS A N 1
ATOM 847 C CA . LYS A 1 102 ? 24.009 -3.253 -1.448 1.00 75.75 102 LYS A CA 1
ATOM 848 C C . LYS A 1 102 ? 24.161 -3.154 -2.969 1.00 75.75 102 LYS A C 1
ATOM 850 O O . LYS A 1 102 ? 25.214 -3.474 -3.508 1.00 75.75 102 LYS A O 1
ATOM 855 N N . SER A 1 103 ? 23.102 -2.754 -3.667 1.00 68.19 103 SER A N 1
ATOM 856 C CA . SER A 1 103 ? 23.042 -2.817 -5.129 1.00 68.19 103 SER A CA 1
ATOM 857 C C . SER A 1 103 ? 23.777 -1.683 -5.860 1.00 68.19 103 SER A C 1
ATOM 859 O O . SER A 1 103 ? 23.919 -1.767 -7.075 1.00 68.19 103 SER A O 1
ATOM 861 N N . HIS A 1 104 ? 24.250 -0.642 -5.155 1.00 57.16 104 HIS A N 1
ATOM 862 C CA . HIS A 1 104 ? 24.876 0.559 -5.746 1.00 57.16 104 HIS A CA 1
ATOM 863 C C . HIS A 1 104 ? 24.104 1.126 -6.957 1.00 57.16 104 HIS A C 1
ATOM 865 O O . HIS A 1 104 ? 24.688 1.668 -7.896 1.00 57.16 104 HIS A O 1
ATOM 871 N N . VAL A 1 105 ? 22.774 0.984 -6.962 1.00 64.81 105 VAL A N 1
ATOM 872 C CA . VAL A 1 105 ? 21.934 1.446 -8.067 1.00 64.81 105 VAL A CA 1
ATOM 873 C C . VAL A 1 105 ? 21.760 2.955 -7.945 1.00 64.81 105 VAL A C 1
ATOM 875 O O . VAL A 1 105 ? 21.077 3.446 -7.047 1.00 64.81 105 VAL A O 1
ATOM 878 N N . TYR A 1 106 ? 22.367 3.697 -8.869 1.00 67.31 106 TYR A N 1
ATOM 879 C CA . TYR A 1 106 ? 22.080 5.115 -9.048 1.00 67.31 106 TYR A CA 1
ATOM 880 C C . TYR A 1 106 ? 20.658 5.269 -9.590 1.00 67.31 106 TYR A C 1
ATOM 882 O O . TYR A 1 106 ? 20.382 4.956 -10.749 1.00 67.31 106 TYR A O 1
ATOM 890 N N . LEU A 1 107 ? 19.748 5.732 -8.735 1.00 68.06 107 LEU A N 1
ATOM 891 C CA . LEU A 1 107 ? 18.376 6.036 -9.129 1.00 68.06 107 LEU A CA 1
ATOM 892 C C . LEU A 1 107 ? 18.334 7.326 -9.961 1.00 68.06 107 LEU A C 1
ATOM 894 O O . LEU A 1 107 ? 19.067 8.283 -9.704 1.00 68.06 107 LEU A O 1
ATOM 898 N N . GLN A 1 108 ? 17.452 7.363 -10.955 1.00 75.44 108 GLN A N 1
ATOM 899 C CA . GLN A 1 108 ? 17.148 8.570 -11.725 1.00 75.44 108 GLN A CA 1
ATOM 900 C C . GLN A 1 108 ? 16.296 9.540 -10.888 1.00 75.44 108 GLN A C 1
ATOM 902 O O . GLN A 1 108 ? 15.564 9.122 -9.992 1.00 75.44 108 GLN A O 1
ATOM 907 N N . ALA A 1 109 ? 16.345 10.844 -11.189 1.00 77.25 109 ALA A N 1
ATOM 908 C CA . ALA A 1 109 ? 15.666 11.884 -10.401 1.00 77.25 109 ALA A CA 1
ATOM 909 C C . ALA A 1 109 ? 14.168 11.597 -10.149 1.00 77.25 109 ALA A C 1
ATOM 911 O O . ALA A 1 109 ? 13.696 11.720 -9.020 1.00 77.25 109 ALA A O 1
ATOM 912 N N . TYR A 1 110 ? 13.427 11.131 -11.163 1.00 77.50 110 TYR A N 1
ATOM 913 C CA . TYR A 1 110 ? 12.007 10.786 -11.002 1.00 77.50 110 TYR A CA 1
ATOM 914 C C . TYR A 1 110 ? 11.782 9.555 -10.108 1.00 77.50 110 TYR A C 1
ATOM 916 O O . TYR A 1 110 ? 10.744 9.456 -9.461 1.00 77.50 110 TYR A O 1
ATOM 924 N N . GLN A 1 111 ? 12.743 8.629 -10.023 1.00 74.94 111 GLN A N 1
ATOM 925 C CA . GLN A 1 111 ? 12.631 7.440 -9.176 1.00 74.94 111 GLN A CA 1
ATOM 926 C C . GLN A 1 111 ? 12.724 7.806 -7.693 1.00 74.94 111 GLN A C 1
ATOM 928 O O . GLN A 1 111 ? 12.013 7.218 -6.884 1.00 74.94 111 GLN A O 1
ATOM 933 N N . TYR A 1 112 ? 13.512 8.826 -7.329 1.00 78.94 112 TYR A N 1
ATOM 934 C CA . TYR A 1 112 ? 13.505 9.371 -5.966 1.00 78.94 112 TYR A CA 1
ATOM 935 C C . TYR A 1 112 ? 12.153 9.992 -5.604 1.00 78.94 112 TYR A C 1
ATOM 937 O O . TYR A 1 112 ? 11.667 9.801 -4.490 1.00 78.94 112 TYR A O 1
ATOM 945 N N . VAL A 1 113 ? 11.519 10.688 -6.553 1.00 81.00 113 VAL A N 1
ATOM 946 C CA . VAL A 1 113 ? 10.183 11.272 -6.365 1.00 81.00 113 VAL A CA 1
ATOM 947 C C . VAL A 1 113 ? 9.138 10.171 -6.161 1.00 81.00 113 VAL A C 1
ATOM 949 O O . VAL A 1 113 ? 8.382 10.217 -5.190 1.00 81.00 113 VAL A O 1
ATOM 952 N N . LEU A 1 114 ? 9.135 9.138 -7.009 1.00 80.12 114 LEU A N 1
ATOM 953 C CA . LEU A 1 114 ? 8.261 7.969 -6.844 1.00 80.12 114 LEU A CA 1
ATOM 954 C C . LEU A 1 114 ? 8.520 7.261 -5.508 1.00 80.12 114 LEU A C 1
ATOM 956 O O . LEU A 1 114 ? 7.591 6.888 -4.793 1.00 80.12 114 LEU A O 1
ATOM 960 N N . MET A 1 115 ? 9.781 7.116 -5.114 1.00 80.44 115 MET A N 1
ATOM 961 C CA . MET A 1 115 ? 10.133 6.504 -3.841 1.00 80.44 115 MET A CA 1
ATOM 962 C C . MET A 1 115 ? 9.591 7.317 -2.651 1.00 80.44 115 MET A C 1
ATOM 964 O O . MET A 1 115 ? 9.014 6.744 -1.727 1.00 80.44 115 MET A O 1
ATOM 968 N N . PHE A 1 116 ? 9.691 8.648 -2.692 1.00 83.25 116 PHE A N 1
ATOM 969 C CA . PHE A 1 116 ? 9.131 9.532 -1.669 1.00 83.25 116 PHE A CA 1
ATOM 970 C C . PHE A 1 116 ? 7.605 9.390 -1.540 1.00 83.25 116 PHE A C 1
ATOM 972 O O . PHE A 1 116 ? 7.094 9.205 -0.432 1.00 83.25 116 PHE A O 1
ATOM 979 N N . PHE A 1 117 ? 6.871 9.391 -2.659 1.00 83.88 117 PHE A N 1
ATOM 980 C CA . PHE A 1 117 ? 5.420 9.169 -2.641 1.00 83.88 117 PHE A CA 1
ATOM 981 C C . PHE A 1 117 ? 5.046 7.778 -2.117 1.00 83.88 117 PHE A C 1
ATOM 983 O O . PHE A 1 117 ? 4.108 7.662 -1.325 1.00 83.88 117 PHE A O 1
ATOM 990 N N . SER A 1 118 ? 5.808 6.738 -2.473 1.00 81.94 118 SER A N 1
ATOM 991 C CA . SER A 1 118 ? 5.629 5.389 -1.920 1.00 81.94 118 SER A CA 1
ATOM 992 C C . SER A 1 118 ? 5.731 5.386 -0.394 1.00 81.94 118 SER A C 1
ATOM 994 O O . SER A 1 118 ? 4.881 4.798 0.278 1.00 81.94 118 SER A O 1
ATOM 996 N N . TYR A 1 119 ? 6.733 6.072 0.168 1.00 84.81 119 TYR A N 1
ATOM 997 C CA . TYR A 1 119 ? 6.911 6.175 1.618 1.00 84.81 119 TYR A CA 1
ATOM 998 C C . TYR A 1 119 ? 5.796 6.972 2.299 1.00 84.81 119 TYR A C 1
ATOM 1000 O O . TYR A 1 119 ? 5.340 6.575 3.372 1.00 84.81 119 TYR A O 1
ATOM 1008 N N . LEU A 1 120 ? 5.312 8.051 1.679 1.00 87.94 120 LEU A N 1
ATOM 1009 C CA . LEU A 1 120 ? 4.175 8.814 2.199 1.00 87.94 120 LEU A CA 1
ATOM 1010 C C . LEU A 1 120 ? 2.899 7.971 2.241 1.00 87.94 120 LEU A C 1
ATOM 1012 O O . LEU A 1 120 ? 2.262 7.868 3.291 1.00 87.94 120 LEU A O 1
ATOM 1016 N N . ILE A 1 121 ? 2.544 7.328 1.124 1.00 86.12 121 ILE A N 1
ATOM 1017 C CA . ILE A 1 121 ? 1.374 6.442 1.044 1.00 86.12 121 ILE A CA 1
ATOM 1018 C C . ILE A 1 121 ? 1.499 5.329 2.088 1.00 86.12 121 ILE A C 1
ATOM 1020 O O . ILE A 1 121 ? 0.538 5.046 2.807 1.00 86.12 121 ILE A O 1
ATOM 1024 N N . PHE A 1 122 ? 2.693 4.748 2.230 1.00 83.81 122 PHE A N 1
ATOM 1025 C CA . PHE A 1 122 ? 2.980 3.743 3.246 1.00 83.81 122 PHE A CA 1
ATOM 1026 C C . PHE A 1 122 ? 2.762 4.270 4.671 1.00 83.81 122 PHE A C 1
ATOM 1028 O O . PHE A 1 122 ? 2.066 3.623 5.452 1.00 83.81 122 PHE A O 1
ATOM 1035 N N . ALA A 1 123 ? 3.293 5.446 5.014 1.00 86.00 123 ALA A N 1
ATOM 1036 C CA . ALA A 1 123 ? 3.161 6.035 6.345 1.00 86.00 123 ALA A CA 1
ATOM 1037 C C . ALA A 1 123 ? 1.694 6.314 6.715 1.00 86.00 123 ALA A C 1
ATOM 1039 O O . ALA A 1 123 ? 1.251 5.990 7.825 1.00 86.00 123 ALA A O 1
ATOM 1040 N N . PHE A 1 124 ? 0.910 6.853 5.775 1.00 87.38 124 PHE A N 1
ATOM 1041 C CA . PHE A 1 124 ? -0.524 7.055 5.971 1.00 87.38 124 PHE A CA 1
ATOM 1042 C C . PHE A 1 124 ? -1.253 5.720 6.129 1.00 87.38 124 PHE A C 1
ATOM 1044 O O . PHE A 1 124 ? -1.982 5.529 7.107 1.00 87.38 124 PHE A O 1
ATOM 1051 N N . PHE A 1 125 ? -1.019 4.770 5.224 1.00 84.00 125 PHE A N 1
ATOM 1052 C CA . PHE A 1 125 ? -1.659 3.458 5.267 1.00 84.00 125 PHE A CA 1
ATOM 1053 C C . PHE A 1 125 ? -1.350 2.710 6.569 1.00 84.00 125 PHE A C 1
ATOM 1055 O O . PHE A 1 125 ? -2.251 2.166 7.212 1.00 84.00 125 PHE A O 1
ATOM 1062 N N . TYR A 1 126 ? -0.092 2.730 7.009 1.00 85.00 126 TYR A N 1
ATOM 1063 C CA . TYR A 1 126 ? 0.361 2.098 8.245 1.00 85.00 126 TYR A CA 1
ATOM 1064 C C . TYR A 1 126 ? -0.298 2.731 9.477 1.00 85.00 126 TYR A C 1
ATOM 1066 O O . TYR A 1 126 ? -0.856 2.031 10.324 1.00 85.00 126 TYR A O 1
ATOM 1074 N N . THR A 1 127 ? -0.336 4.065 9.538 1.00 88.00 127 THR A N 1
ATOM 1075 C CA . THR A 1 127 ? -0.976 4.806 10.637 1.00 88.00 127 THR A CA 1
ATOM 1076 C C . THR A 1 127 ? -2.462 4.468 10.764 1.00 88.00 127 THR A C 1
ATOM 1078 O O . THR A 1 127 ? -2.959 4.209 11.864 1.00 88.00 127 THR A O 1
ATOM 1081 N N . TYR A 1 128 ? -3.190 4.440 9.645 1.00 85.81 128 TYR A N 1
ATOM 1082 C CA . TYR A 1 128 ? -4.603 4.063 9.645 1.00 85.81 128 TYR A CA 1
ATOM 1083 C C . TYR A 1 128 ? -4.806 2.572 9.943 1.00 85.81 128 TYR A C 1
ATOM 1085 O O . TYR A 1 128 ? -5.774 2.231 10.618 1.00 85.81 128 TYR A O 1
ATOM 1093 N N . SER A 1 129 ? -3.872 1.701 9.551 1.00 84.00 129 SER A N 1
ATOM 1094 C CA . SER A 1 129 ? -3.899 0.272 9.897 1.00 84.00 129 SER A CA 1
ATOM 1095 C C . SER A 1 129 ? -3.763 0.045 11.408 1.00 84.00 129 SER A C 1
ATOM 1097 O O . SER A 1 129 ? -4.494 -0.767 11.971 1.00 84.00 129 SER A O 1
ATOM 1099 N N . ILE A 1 130 ? -2.913 0.812 12.105 1.00 86.06 130 ILE A N 1
ATOM 1100 C CA . ILE A 1 130 ? -2.821 0.776 13.578 1.00 86.06 130 ILE A CA 1
ATOM 1101 C C . ILE A 1 130 ? -4.134 1.236 14.222 1.00 86.06 130 ILE A C 1
ATOM 1103 O O . ILE A 1 130 ? -4.616 0.621 15.178 1.00 86.06 130 ILE A O 1
ATOM 1107 N N . LYS A 1 131 ? -4.729 2.326 13.720 1.00 85.75 131 LYS A N 1
ATOM 1108 C CA . LYS A 1 131 ? -6.022 2.819 14.224 1.00 85.75 131 LYS A CA 1
ATOM 1109 C C . LYS A 1 131 ? -7.118 1.769 14.029 1.00 85.75 131 LYS A C 1
ATOM 1111 O O . LYS A 1 131 ? -7.853 1.486 14.973 1.00 85.75 131 LYS A O 1
ATOM 1116 N N . LEU A 1 132 ? -7.168 1.143 12.855 1.00 84.50 132 LEU A N 1
ATOM 1117 C CA . LEU A 1 132 ? -8.110 0.076 12.530 1.00 84.50 132 LEU A CA 1
ATOM 1118 C C . LEU A 1 132 ? -7.905 -1.162 13.415 1.00 84.50 132 LEU A C 1
ATOM 1120 O O . LEU A 1 132 ? -8.876 -1.721 13.917 1.00 84.50 132 LEU A O 1
ATOM 1124 N N . PHE A 1 133 ? -6.655 -1.542 13.692 1.00 83.94 133 PHE A N 1
ATOM 1125 C CA . PHE A 1 133 ? -6.334 -2.619 14.629 1.00 83.94 133 PHE A CA 1
ATOM 1126 C C . PHE A 1 133 ? -6.889 -2.341 16.032 1.00 83.94 133 PHE A C 1
ATOM 1128 O O . PHE A 1 133 ? -7.506 -3.218 16.634 1.00 83.94 133 PHE A O 1
ATOM 1135 N N . LYS A 1 134 ? -6.736 -1.111 16.546 1.00 83.25 134 LYS A N 1
ATOM 1136 C CA . LYS A 1 134 ? -7.300 -0.721 17.851 1.00 83.25 134 LYS A CA 1
ATOM 1137 C C . LYS A 1 134 ? -8.829 -0.817 17.868 1.00 83.25 134 LYS A C 1
ATOM 1139 O O . LYS A 1 134 ? -9.381 -1.272 18.865 1.00 83.25 134 LYS A O 1
ATOM 1144 N N . ILE A 1 135 ? -9.499 -0.417 16.785 1.00 82.88 135 ILE A N 1
ATOM 1145 C CA . ILE A 1 135 ? -10.961 -0.528 16.644 1.00 82.88 135 ILE A CA 1
ATOM 1146 C C . ILE A 1 135 ? -11.380 -2.002 16.626 1.00 82.88 135 ILE A C 1
ATOM 1148 O O . ILE A 1 135 ? -12.218 -2.412 17.423 1.00 82.88 135 ILE A O 1
ATOM 1152 N N . ASN A 1 136 ? -10.749 -2.822 15.784 1.00 79.75 136 ASN A N 1
ATOM 1153 C CA . ASN A 1 136 ? -11.085 -4.240 15.661 1.00 79.75 136 ASN A CA 1
ATOM 1154 C C . ASN A 1 136 ? -10.807 -5.017 16.961 1.00 79.75 136 ASN A C 1
ATOM 1156 O O . ASN A 1 136 ? -11.602 -5.873 17.339 1.00 79.75 136 ASN A O 1
ATOM 1160 N N . LYS A 1 137 ? -9.742 -4.673 17.700 1.00 79.12 137 LYS A N 1
ATOM 1161 C CA . LYS A 1 137 ? -9.453 -5.252 19.023 1.00 79.12 137 LYS A CA 1
ATOM 1162 C C . LYS A 1 137 ? -10.505 -4.865 20.070 1.00 79.12 137 LYS A C 1
ATOM 1164 O O . LYS A 1 137 ? -10.886 -5.702 20.881 1.00 79.12 137 LYS A O 1
ATOM 1169 N N . LYS A 1 138 ? -10.998 -3.619 20.054 1.00 78.56 138 LYS A N 1
ATOM 1170 C CA . LYS A 1 138 ? -12.088 -3.177 20.946 1.00 78.56 138 LYS A CA 1
ATOM 1171 C C . LYS A 1 138 ? -13.382 -3.949 20.698 1.00 78.56 138 LYS A C 1
ATOM 1173 O O . LYS A 1 138 ? -14.042 -4.305 21.663 1.00 78.56 138 LYS A O 1
ATOM 1178 N N . ILE A 1 139 ? -13.724 -4.200 19.434 1.00 74.88 139 ILE 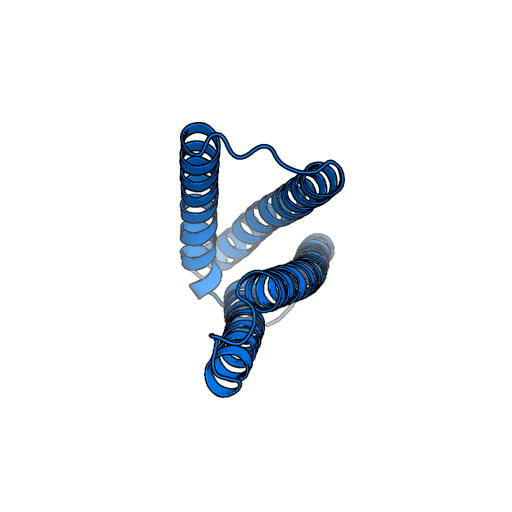A N 1
ATOM 1179 C CA . ILE A 1 139 ? -14.909 -4.986 19.057 1.00 74.88 139 ILE A CA 1
ATOM 1180 C C . ILE A 1 139 ? -14.745 -6.432 19.534 1.00 74.88 139 ILE A C 1
ATOM 1182 O O . ILE A 1 139 ? -15.606 -6.945 20.235 1.00 74.88 139 ILE A O 1
ATOM 1186 N N . GLN A 1 140 ? -13.592 -7.052 19.256 1.00 73.69 140 GLN A N 1
ATOM 1187 C CA . GLN A 1 140 ? -13.312 -8.426 19.676 1.00 73.69 140 GLN A CA 1
ATOM 1188 C C . GLN A 1 140 ? -13.415 -8.619 21.198 1.00 73.69 140 GLN A C 1
ATOM 1190 O O . GLN A 1 140 ? -13.981 -9.609 21.639 1.00 73.69 140 GLN A O 1
ATOM 1195 N N . ASN A 1 141 ? -12.898 -7.678 21.992 1.00 68.50 141 ASN A N 1
ATOM 1196 C CA . ASN A 1 141 ? -12.913 -7.760 23.456 1.00 68.50 141 ASN A CA 1
ATOM 1197 C C . ASN A 1 141 ? -14.298 -7.537 24.092 1.00 68.50 141 ASN A C 1
ATOM 1199 O O . ASN A 1 141 ? -14.427 -7.740 25.291 1.00 68.50 141 ASN A O 1
ATOM 1203 N N . ARG A 1 142 ? -15.295 -7.049 23.342 1.00 62.38 142 ARG A N 1
ATOM 1204 C CA . ARG A 1 142 ? -16.665 -6.813 23.838 1.00 62.38 142 ARG A CA 1
ATOM 1205 C C . ARG A 1 142 ? -17.614 -7.979 23.568 1.00 62.38 142 ARG A C 1
ATOM 1207 O O . ARG A 1 142 ? -18.709 -7.999 24.109 1.00 62.38 142 ARG A O 1
ATOM 1214 N N . GLU A 1 143 ? -17.213 -8.897 22.695 1.00 56.44 143 GLU A N 1
ATOM 1215 C CA . GLU A 1 143 ? -17.982 -10.089 22.327 1.00 56.44 143 GLU A CA 1
ATOM 1216 C C . GLU A 1 143 ? -17.501 -11.359 23.056 1.00 56.44 143 GLU A C 1
ATOM 1218 O O . GLU A 1 143 ? -17.971 -12.454 22.746 1.00 56.44 143 GLU A O 1
ATOM 1223 N N . VAL A 1 144 ? -16.539 -11.211 23.974 1.00 50.78 144 VAL A N 1
ATOM 1224 C CA . VAL A 1 144 ? -16.080 -12.231 24.932 1.00 50.78 144 VAL A CA 1
ATOM 1225 C C . VAL A 1 144 ? -16.661 -11.877 26.290 1.00 50.78 144 VAL A C 1
ATOM 1227 O O . VAL A 1 144 ? -17.144 -12.807 26.964 1.00 50.78 144 VAL A O 1
#